Protein AF-A0A1V2A6H5-F1 (afdb_monomer)

Solvent-accessible surface area (backbone atoms only — not comparable to full-atom values): 3521 Å² total; per-residue (Å²): 97,38,67,71,56,48,28,66,73,74,71,48,83,58,42,84,73,46,75,42,72,51,92,93,37,90,67,20,38,39,30,34,33,34,79,43,94,46,87,93,10,31,37,39,38,32,27,43,68,66,21,62,73,47,76,50,73,41,72,71,131

Organism: NCBI:txid1714355

Foldseek 3Di:
DFQVVVCVVVVHNAAWPDWDDDVVDQATWTWGWDADPDPPWIKIFIDGNRHTPDIDTDPHD

Structure (mmCIF, N/CA/C/O backbone):
data_AF-A0A1V2A6H5-F1
#
_entry.id   AF-A0A1V2A6H5-F1
#
loop_
_atom_site.group_PDB
_atom_site.id
_atom_site.type_symbol
_atom_site.label_atom_id
_atom_site.label_alt_id
_atom_site.label_comp_id
_atom_site.label_asym_id
_atom_site.label_entity_id
_atom_site.label_seq_id
_atom_site.pdbx_PDB_ins_code
_atom_site.Cartn_x
_atom_site.Cartn_y
_atom_site.Cartn_z
_atom_site.occupancy
_atom_site.B_iso_or_equiv
_atom_site.auth_seq_id
_atom_site.auth_comp_id
_atom_site.auth_asym_id
_atom_site.auth_atom_id
_atom_site.pdbx_PDB_model_num
ATOM 1 N N . MET A 1 1 ? -11.919 6.297 -0.775 1.00 89.81 1 MET A N 1
ATOM 2 C CA . MET A 1 1 ? -11.721 5.046 -1.537 1.00 89.81 1 MET A CA 1
ATOM 3 C C . MET A 1 1 ? -11.279 3.964 -0.572 1.00 89.81 1 MET A C 1
ATOM 5 O O . MET A 1 1 ? -10.336 4.192 0.174 1.00 89.81 1 MET A O 1
ATOM 9 N N . THR A 1 2 ? -11.988 2.847 -0.516 1.00 93.94 2 THR A N 1
ATOM 10 C CA . THR A 1 2 ? -11.687 1.706 0.358 1.00 93.94 2 THR A CA 1
ATOM 11 C C . THR A 1 2 ? -10.604 0.817 -0.247 1.00 93.94 2 THR A C 1
ATOM 13 O O . THR A 1 2 ? -10.364 0.856 -1.454 1.00 93.94 2 THR A O 1
ATOM 16 N N . TYR A 1 3 ? -9.988 -0.044 0.566 1.00 91.38 3 TYR A N 1
ATOM 17 C CA . TYR A 1 3 ? -9.015 -1.021 0.067 1.00 91.38 3 TYR A CA 1
ATOM 18 C C . TYR A 1 3 ? -9.602 -1.922 -1.034 1.00 91.38 3 TYR A C 1
ATOM 20 O O . TYR A 1 3 ? -8.972 -2.109 -2.069 1.00 91.38 3 TYR A O 1
ATOM 28 N N . LYS A 1 4 ? -10.858 -2.372 -0.895 1.00 92.94 4 LYS A N 1
ATOM 29 C CA . LYS A 1 4 ? -11.543 -3.167 -1.934 1.00 92.94 4 LYS A CA 1
ATOM 30 C C . LYS A 1 4 ? -11.728 -2.415 -3.253 1.00 92.94 4 LYS A C 1
ATOM 32 O O . LYS A 1 4 ? -11.667 -3.023 -4.318 1.00 92.94 4 LYS A O 1
ATOM 37 N N . GLU A 1 5 ? -11.992 -1.113 -3.204 1.00 94.75 5 GLU A N 1
ATOM 38 C CA . GLU A 1 5 ? -12.107 -0.292 -4.416 1.00 94.75 5 GLU A CA 1
ATOM 39 C C . GLU A 1 5 ? -10.749 -0.108 -5.091 1.00 94.75 5 GLU A C 1
ATOM 41 O O . GLU A 1 5 ? -10.655 -0.268 -6.305 1.00 94.75 5 GLU A O 1
ATOM 46 N N . VAL A 1 6 ? -9.692 0.134 -4.309 1.00 94.38 6 VAL A N 1
ATOM 47 C CA . VAL A 1 6 ? -8.316 0.196 -4.822 1.00 94.38 6 VAL A CA 1
ATOM 48 C C . VAL A 1 6 ? -7.938 -1.116 -5.503 1.00 94.38 6 VAL A C 1
ATOM 50 O O . VAL A 1 6 ? -7.467 -1.089 -6.633 1.00 94.38 6 VAL A O 1
ATOM 53 N N . GLN A 1 7 ? -8.203 -2.260 -4.869 1.00 94.00 7 GLN A N 1
ATOM 54 C CA . GLN A 1 7 ? -7.893 -3.574 -5.440 1.00 94.00 7 GLN A CA 1
ATOM 55 C C . GLN A 1 7 ? -8.550 -3.787 -6.808 1.00 94.00 7 GLN A C 1
ATOM 57 O O . GLN A 1 7 ? -7.929 -4.327 -7.719 1.00 94.00 7 GLN A O 1
ATOM 62 N N . ARG A 1 8 ? -9.798 -3.332 -6.973 1.00 95.00 8 ARG A N 1
ATOM 63 C CA . ARG A 1 8 ? -10.512 -3.404 -8.257 1.00 95.00 8 ARG A CA 1
ATOM 64 C C . ARG A 1 8 ? -9.907 -2.490 -9.321 1.00 95.00 8 ARG A C 1
ATOM 66 O O . ARG A 1 8 ? -9.891 -2.877 -10.481 1.00 95.00 8 ARG A O 1
ATOM 73 N N . LEU A 1 9 ? -9.447 -1.299 -8.937 1.00 93.75 9 LEU A N 1
ATOM 74 C CA . LEU A 1 9 ? -8.862 -0.322 -9.861 1.00 93.75 9 LEU A CA 1
ATOM 75 C C . LEU A 1 9 ? -7.440 -0.697 -10.283 1.00 93.75 9 LEU A C 1
ATOM 77 O O . LEU A 1 9 ? -7.103 -0.593 -11.456 1.00 93.75 9 LEU A O 1
ATOM 81 N N . VAL A 1 10 ? -6.616 -1.124 -9.328 1.00 90.75 10 VAL A N 1
ATOM 82 C CA . VAL A 1 10 ? -5.214 -1.493 -9.561 1.00 90.75 10 VAL A CA 1
ATOM 83 C C . VAL A 1 10 ? -5.104 -2.902 -10.150 1.00 90.75 10 VAL A C 1
ATOM 85 O O . VAL A 1 10 ? -4.136 -3.211 -10.835 1.00 90.75 10 VAL A O 1
ATOM 88 N N . GLY A 1 11 ? -6.098 -3.764 -9.914 1.00 91.06 11 GLY A N 1
ATOM 89 C CA . GLY A 1 11 ? -6.093 -5.146 -10.393 1.00 91.06 11 GLY A CA 1
ATOM 90 C C . GLY A 1 11 ? -5.207 -6.077 -9.561 1.00 91.06 11 GLY A C 1
ATOM 91 O O . GLY A 1 11 ? -4.772 -7.114 -10.052 1.00 91.06 11 GLY A O 1
ATOM 92 N N . GLY A 1 12 ? -4.933 -5.727 -8.302 1.00 90.81 12 GLY A N 1
ATOM 93 C CA . GLY A 1 12 ? -4.072 -6.505 -7.415 1.00 90.81 12 GLY A CA 1
ATOM 94 C C . GLY A 1 12 ? -4.254 -6.138 -5.947 1.00 90.81 12 GLY A C 1
ATOM 95 O O . GLY A 1 12 ? -4.901 -5.146 -5.617 1.00 90.81 12 GLY A O 1
ATOM 96 N N . THR A 1 13 ? -3.690 -6.951 -5.055 1.00 92.44 13 THR A N 1
ATOM 97 C CA . THR A 1 13 ? -3.746 -6.716 -3.603 1.00 92.44 13 THR A CA 1
ATOM 98 C C . THR A 1 13 ? -2.593 -5.856 -3.096 1.00 92.44 13 THR A C 1
ATOM 100 O O . THR A 1 13 ? -2.726 -5.224 -2.056 1.00 92.44 13 THR A O 1
ATOM 103 N N . GLY A 1 14 ? -1.469 -5.836 -3.817 1.00 93.19 14 GLY A N 1
ATOM 104 C CA . GLY A 1 14 ? -0.213 -5.321 -3.279 1.00 93.19 14 GLY A CA 1
ATOM 105 C C . GLY A 1 14 ? 0.279 -6.157 -2.092 1.00 93.19 14 GLY A C 1
ATOM 106 O O . GLY A 1 14 ? -0.235 -7.249 -1.820 1.00 93.19 14 GLY A O 1
ATOM 107 N N . SER A 1 15 ? 1.268 -5.617 -1.391 1.00 96.06 15 SER A N 1
ATOM 108 C CA . SER A 1 15 ? 1.911 -6.203 -0.215 1.00 96.06 15 SER A CA 1
ATOM 109 C C . SER A 1 15 ? 1.750 -5.274 0.985 1.00 96.06 15 SER A C 1
ATOM 111 O O . SER A 1 15 ? 1.827 -4.054 0.844 1.00 96.06 15 SER A O 1
ATOM 113 N N . VAL A 1 16 ? 1.547 -5.827 2.183 1.00 95.44 16 VAL A N 1
ATOM 114 C CA . VAL A 1 16 ? 1.496 -5.017 3.410 1.00 95.44 16 VAL A CA 1
ATOM 115 C C . VAL A 1 16 ? 2.898 -4.494 3.707 1.00 95.44 16 VAL A C 1
ATOM 117 O O . VAL A 1 16 ? 3.808 -5.271 3.979 1.00 95.44 16 VAL A O 1
ATOM 120 N N . GLY A 1 17 ? 3.068 -3.174 3.647 1.00 93.69 17 GLY A N 1
ATOM 121 C CA . GLY A 1 17 ? 4.312 -2.514 4.038 1.00 93.69 17 GLY A CA 1
ATOM 122 C C . GLY A 1 17 ? 4.386 -2.299 5.548 1.00 93.69 17 GLY A C 1
ATOM 123 O O . GLY A 1 17 ? 5.430 -2.501 6.161 1.00 93.69 17 GLY A O 1
ATOM 124 N N . SER A 1 18 ? 3.272 -1.889 6.156 1.00 92.12 18 SER A N 1
ATOM 125 C CA . SER A 1 18 ? 3.149 -1.715 7.604 1.00 92.12 18 SER A CA 1
ATOM 126 C C . SER A 1 18 ? 1.678 -1.708 8.006 1.00 92.12 18 SER A C 1
ATOM 128 O O . SER A 1 18 ? 0.841 -1.187 7.272 1.00 92.12 18 SER A O 1
ATOM 130 N N . GLU A 1 19 ? 1.361 -2.256 9.172 1.00 92.75 19 GLU A N 1
ATOM 131 C CA . GLU A 1 19 ? 0.024 -2.208 9.755 1.00 92.75 19 GLU A CA 1
ATOM 132 C C . GLU A 1 19 ? 0.141 -1.938 11.254 1.00 92.75 19 GLU A C 1
ATOM 134 O O . GLU A 1 19 ? 0.988 -2.513 11.940 1.00 92.75 19 GLU A O 1
ATOM 139 N N . SER A 1 20 ? -0.703 -1.049 11.769 1.00 89.62 20 SER A N 1
ATOM 140 C CA . SER A 1 20 ? -0.781 -0.766 13.199 1.00 89.62 20 SER A CA 1
ATOM 141 C C . SER A 1 20 ? -2.210 -0.464 13.634 1.00 89.62 20 SER A C 1
ATOM 143 O O . SER A 1 20 ? -2.978 0.168 12.907 1.00 89.62 20 SER A O 1
ATOM 145 N N . GLY A 1 21 ? -2.541 -0.879 14.858 1.00 83.19 21 GLY A N 1
ATOM 146 C CA . GLY A 1 21 ? -3.904 -0.835 15.383 1.00 83.19 21 GLY A CA 1
ATOM 147 C C . GLY A 1 21 ? -4.742 -2.030 14.923 1.00 83.19 21 GLY 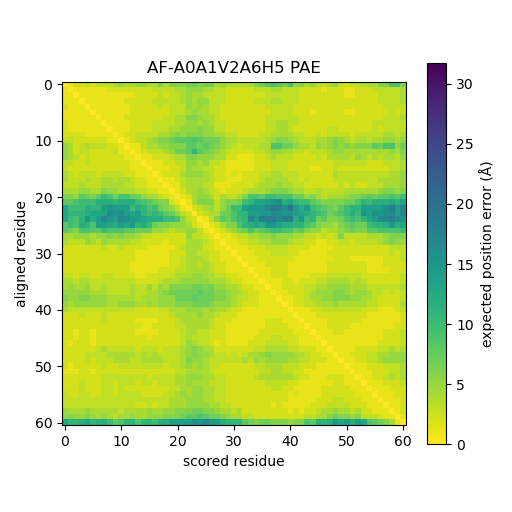A C 1
ATOM 148 O O . GLY A 1 21 ? -4.340 -2.801 14.057 1.00 83.19 21 GLY A O 1
ATOM 149 N N . PHE A 1 22 ? -5.915 -2.203 15.528 1.00 77.75 22 PHE A N 1
ATOM 150 C CA . PHE A 1 22 ? -6.850 -3.253 15.130 1.00 77.75 22 PHE A CA 1
ATOM 151 C C . PHE A 1 22 ? -7.756 -2.761 14.009 1.00 77.75 22 PHE A C 1
ATOM 153 O O . PHE A 1 22 ? -8.224 -1.621 14.041 1.00 77.75 22 PHE A O 1
ATOM 160 N N . ASN A 1 23 ? -8.075 -3.654 13.070 1.00 65.31 23 ASN A N 1
ATOM 161 C CA . ASN A 1 23 ? -9.195 -3.447 12.158 1.00 65.31 23 ASN A CA 1
ATOM 162 C C . ASN A 1 23 ? -10.428 -3.044 12.987 1.00 65.31 23 ASN A C 1
ATOM 164 O O . ASN A 1 23 ? -10.714 -3.680 14.004 1.00 65.31 23 ASN A O 1
ATOM 168 N N . SER A 1 24 ? -11.148 -2.003 12.557 1.00 67.31 24 SER A N 1
ATOM 169 C CA . SER A 1 24 ? -12.277 -1.335 13.252 1.00 67.31 24 SER A CA 1
ATOM 170 C C . SER A 1 24 ? -11.932 -0.280 14.315 1.00 67.31 24 SER A C 1
ATOM 172 O O . SER A 1 24 ? -12.853 0.317 14.864 1.00 67.31 24 SER A O 1
ATOM 174 N N . HIS A 1 25 ? -10.655 -0.013 14.602 1.00 72.50 25 HIS A N 1
ATOM 175 C CA . HIS A 1 25 ? -10.272 1.067 15.516 1.00 72.50 25 HIS A CA 1
ATOM 176 C C . HIS A 1 25 ? -10.054 2.385 14.759 1.00 72.50 25 HIS A C 1
ATOM 178 O O . HIS A 1 25 ? -9.496 2.382 13.665 1.00 72.50 25 HIS A O 1
ATOM 184 N N . GLU A 1 26 ? -10.399 3.519 15.375 1.00 72.38 26 GLU A N 1
ATOM 185 C CA . GLU A 1 26 ? -10.265 4.874 14.792 1.00 72.38 26 GLU A CA 1
ATO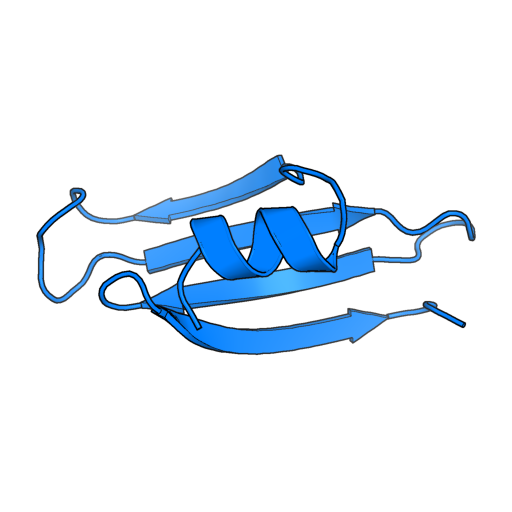M 186 C C . GLU A 1 26 ? -8.816 5.287 14.455 1.00 72.38 26 GLU A C 1
ATOM 188 O O . GLU A 1 26 ? -8.573 6.291 13.788 1.00 72.38 26 GLU A O 1
ATOM 193 N N . ASN A 1 27 ? -7.850 4.494 14.926 1.00 78.94 27 ASN A N 1
ATOM 194 C CA . ASN A 1 27 ? -6.416 4.682 14.718 1.00 78.94 27 ASN A CA 1
ATOM 195 C C . ASN A 1 27 ? -5.815 3.554 13.867 1.00 78.94 27 ASN A C 1
ATOM 197 O O . ASN A 1 27 ? -4.600 3.356 13.885 1.00 78.94 27 ASN A O 1
ATOM 201 N N . HIS A 1 28 ? -6.647 2.763 13.177 1.00 87.31 28 HIS A N 1
ATOM 202 C CA . HIS A 1 28 ? -6.147 1.735 12.271 1.00 87.31 28 HIS A CA 1
ATOM 203 C C . HIS A 1 28 ? -5.412 2.399 11.114 1.00 87.31 28 HIS A C 1
ATOM 205 O O . HIS A 1 28 ? -5.964 3.234 10.393 1.00 87.31 28 HIS A O 1
ATOM 211 N N . TYR A 1 29 ? -4.155 2.009 10.972 1.00 90.06 29 TYR A N 1
ATOM 212 C CA . TYR A 1 29 ? -3.255 2.447 9.928 1.00 90.06 29 TYR A CA 1
ATOM 213 C C . TYR A 1 29 ? -2.797 1.217 9.160 1.00 90.06 29 TYR A C 1
ATOM 215 O O . TYR A 1 29 ? -2.272 0.269 9.745 1.00 90.06 29 TYR A O 1
ATOM 223 N N . LEU A 1 30 ? -2.964 1.253 7.845 1.00 93.19 30 LEU A N 1
ATOM 224 C CA . LEU A 1 30 ? -2.518 0.198 6.950 1.00 93.19 30 LEU A CA 1
ATOM 225 C C . LEU A 1 30 ? -1.812 0.829 5.757 1.00 93.19 30 LEU A C 1
ATOM 227 O O . LEU A 1 30 ? -2.397 1.630 5.040 1.00 93.19 30 LEU A O 1
ATOM 231 N N . SER A 1 31 ? -0.561 0.457 5.531 1.00 95.50 31 SER A N 1
ATOM 232 C CA . SER A 1 31 ? 0.214 0.839 4.359 1.00 95.50 31 SER A CA 1
ATOM 233 C C . SER A 1 31 ? 0.331 -0.354 3.421 1.00 95.50 31 SER A C 1
ATOM 235 O O . SER A 1 31 ? 0.831 -1.411 3.815 1.00 95.50 31 SER A O 1
ATOM 237 N N . ILE A 1 32 ? -0.122 -0.181 2.183 1.00 97.12 32 ILE A N 1
ATOM 238 C CA . ILE A 1 32 ? -0.013 -1.177 1.118 1.00 97.12 32 ILE A CA 1
ATOM 239 C C . ILE A 1 32 ? 0.933 -0.660 0.044 1.00 97.12 32 ILE A C 1
ATOM 241 O O . ILE A 1 32 ? 0.775 0.457 -0.447 1.00 97.12 32 ILE A O 1
ATOM 245 N N . ILE A 1 33 ? 1.880 -1.504 -0.346 1.00 96.62 33 ILE A N 1
ATOM 246 C CA . ILE A 1 33 ? 2.851 -1.244 -1.401 1.00 96.62 33 ILE A CA 1
ATOM 247 C C . ILE A 1 33 ? 2.446 -2.032 -2.648 1.00 96.62 33 ILE A C 1
ATOM 249 O O . ILE A 1 33 ? 2.148 -3.223 -2.579 1.00 96.62 33 ILE A O 1
ATOM 253 N N . TYR A 1 34 ? 2.444 -1.358 -3.789 1.00 95.75 34 TYR A N 1
ATOM 254 C CA . TYR A 1 34 ? 2.242 -1.932 -5.109 1.00 95.75 34 TYR A CA 1
ATOM 255 C C . TYR A 1 34 ? 3.518 -1.727 -5.910 1.00 95.75 34 TYR A C 1
ATOM 257 O O . TYR A 1 34 ? 3.858 -0.590 -6.237 1.00 95.75 34 TYR A O 1
ATOM 265 N N . ASP A 1 35 ? 4.216 -2.813 -6.219 1.00 94.62 35 ASP A N 1
ATOM 266 C CA . ASP A 1 35 ? 5.397 -2.762 -7.072 1.00 94.62 35 ASP A CA 1
ATOM 267 C C . ASP A 1 35 ? 4.987 -2.509 -8.525 1.00 94.62 35 ASP A C 1
ATOM 269 O O . ASP A 1 35 ? 4.056 -3.124 -9.053 1.00 94.62 35 ASP A O 1
ATOM 273 N N . GLY A 1 36 ? 5.678 -1.576 -9.171 1.00 91.81 36 GLY A N 1
ATOM 274 C CA . GLY A 1 36 ? 5.528 -1.336 -10.596 1.00 91.81 36 GLY A CA 1
ATOM 275 C C . GLY A 1 36 ? 6.410 -2.268 -11.423 1.00 91.81 36 GLY A C 1
ATOM 276 O O . GLY A 1 36 ? 7.306 -2.946 -10.925 1.00 91.81 36 GLY A O 1
ATOM 277 N N . VAL A 1 37 ? 6.169 -2.284 -12.734 1.00 91.44 37 VAL A N 1
ATOM 278 C CA . VAL A 1 37 ? 6.928 -3.126 -13.676 1.00 91.44 37 VAL A CA 1
ATOM 279 C C . VAL A 1 37 ? 8.365 -2.621 -13.859 1.00 91.44 37 VAL A C 1
ATOM 281 O O . VAL A 1 37 ? 9.276 -3.406 -14.118 1.00 91.44 37 VAL A O 1
ATOM 284 N N . ALA A 1 38 ? 8.586 -1.308 -13.744 1.00 93.81 38 ALA A N 1
ATOM 285 C CA . ALA A 1 38 ? 9.919 -0.733 -13.869 1.00 93.81 38 ALA A CA 1
ATOM 286 C C . ALA A 1 38 ? 10.774 -1.036 -12.620 1.00 93.81 38 ALA A C 1
ATOM 288 O O . ALA A 1 38 ? 10.246 -1.054 -11.503 1.00 93.81 38 ALA A O 1
ATOM 289 N N . PRO A 1 39 ? 12.100 -1.221 -12.767 1.00 93.75 39 PRO A N 1
ATOM 290 C CA . PRO A 1 39 ? 12.985 -1.449 -11.628 1.00 93.75 39 PRO A CA 1
ATOM 291 C C . PRO A 1 39 ? 12.846 -0.356 -10.563 1.00 93.75 39 PRO A C 1
ATOM 293 O O . PRO A 1 39 ? 12.868 0.831 -10.887 1.00 93.75 39 PRO A O 1
ATOM 296 N N . HIS A 1 40 ? 12.722 -0.770 -9.300 1.00 91.38 40 HIS A N 1
ATOM 297 C CA . HIS A 1 40 ? 12.562 0.108 -8.131 1.00 91.38 40 HIS A CA 1
ATOM 298 C C . HIS A 1 40 ? 11.323 1.020 -8.150 1.00 91.38 40 HIS A C 1
ATOM 300 O O . HIS A 1 40 ? 11.243 1.946 -7.343 1.00 91.38 40 HIS A O 1
ATOM 306 N N . SER A 1 41 ? 10.363 0.782 -9.047 1.00 96.62 41 SER A N 1
ATOM 307 C CA . SER A 1 41 ? 9.127 1.560 -9.096 1.00 96.62 41 SER A CA 1
ATOM 308 C C . SER A 1 41 ? 8.077 1.001 -8.142 1.00 96.62 41 SER A C 1
ATOM 310 O O . SER A 1 41 ? 7.924 -0.213 -8.029 1.00 96.62 41 SER A O 1
ATOM 312 N N . TYR A 1 42 ? 7.352 1.878 -7.449 1.00 95.69 42 TYR A N 1
ATOM 313 C CA . TYR A 1 42 ? 6.287 1.473 -6.536 1.00 95.69 42 TYR A CA 1
ATOM 314 C C . TYR A 1 42 ? 5.273 2.595 -6.291 1.00 95.69 42 TYR A C 1
ATOM 316 O O . TYR A 1 42 ? 5.573 3.782 -6.434 1.00 95.69 42 TYR A O 1
ATOM 324 N N . ALA A 1 43 ? 4.079 2.209 -5.854 1.00 96.38 43 ALA A N 1
ATOM 325 C CA . ALA A 1 43 ? 3.114 3.074 -5.188 1.00 96.38 43 ALA A CA 1
ATOM 326 C C . ALA A 1 43 ? 2.899 2.581 -3.757 1.00 96.38 43 ALA A C 1
ATOM 328 O O . ALA A 1 43 ? 2.766 1.387 -3.515 1.00 96.38 43 ALA A O 1
ATOM 329 N N . SER A 1 44 ? 2.829 3.505 -2.810 1.00 96.38 44 SER A N 1
ATOM 330 C CA . SER A 1 44 ? 2.454 3.250 -1.426 1.00 96.38 44 SER A CA 1
ATOM 331 C C . SER A 1 44 ? 1.153 3.980 -1.129 1.00 96.38 44 SER A C 1
ATOM 333 O O . SER A 1 44 ? 1.036 5.187 -1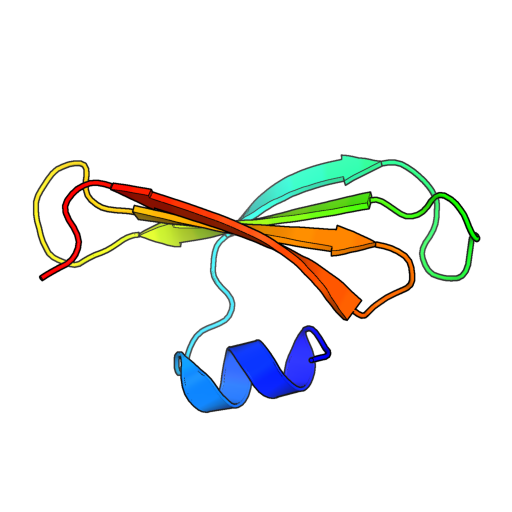.360 1.00 96.38 44 SER A O 1
ATOM 335 N N . LEU A 1 45 ? 0.161 3.238 -0.650 1.00 97.00 45 LEU A N 1
ATO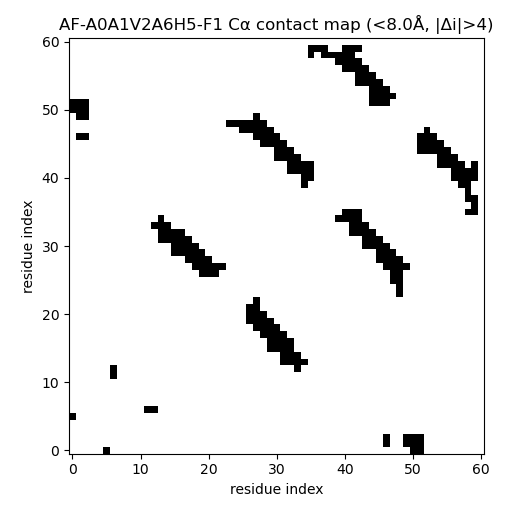M 336 C CA . LEU A 1 45 ? -1.137 3.756 -0.249 1.00 97.00 45 LEU A CA 1
ATOM 337 C C . LEU A 1 45 ? -1.315 3.547 1.244 1.00 97.00 45 LEU A C 1
ATOM 339 O O . LEU A 1 45 ? -1.249 2.420 1.731 1.00 97.00 45 LEU A O 1
ATOM 343 N N . ILE A 1 46 ? -1.588 4.638 1.949 1.00 95.69 46 ILE A N 1
ATOM 344 C CA . ILE A 1 46 ? -1.928 4.606 3.364 1.00 95.69 46 ILE A CA 1
ATOM 345 C C . ILE A 1 46 ? -3.4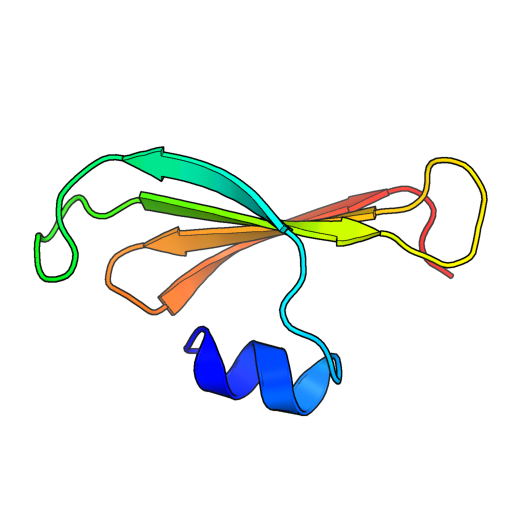43 4.653 3.483 1.00 95.69 46 ILE A C 1
ATOM 347 O O . ILE A 1 46 ? -4.104 5.518 2.904 1.00 95.69 46 ILE A O 1
ATOM 351 N N . PHE A 1 47 ? -3.978 3.727 4.264 1.00 93.75 47 PHE A N 1
ATOM 352 C CA . PHE A 1 47 ? -5.368 3.650 4.653 1.00 93.75 47 PHE A CA 1
ATOM 353 C C . PHE A 1 47 ? -5.491 4.024 6.126 1.00 93.75 47 PHE A C 1
ATOM 355 O O . PHE A 1 47 ? -4.788 3.486 6.982 1.00 93.75 47 PHE A O 1
ATOM 362 N N . SER A 1 48 ? -6.414 4.933 6.410 1.00 90.56 48 SER A N 1
ATOM 363 C CA . SER A 1 48 ? -6.821 5.303 7.761 1.00 90.56 48 SER A CA 1
ATOM 364 C C . SER A 1 48 ? -8.338 5.217 7.836 1.00 90.56 48 SER A C 1
ATOM 366 O O . SER A 1 48 ? -9.035 5.651 6.913 1.00 90.56 48 SER A O 1
ATOM 368 N N . ASN A 1 49 ? -8.862 4.599 8.895 1.00 86.31 49 ASN A N 1
ATOM 369 C CA . ASN A 1 49 ? -10.302 4.348 9.042 1.00 86.31 49 ASN A CA 1
ATOM 370 C C . ASN A 1 49 ? -10.916 3.654 7.812 1.00 86.31 49 ASN A C 1
ATOM 372 O O . ASN A 1 49 ? -12.000 3.997 7.346 1.00 86.31 49 ASN A O 1
ATOM 376 N N . GLY A 1 50 ? -10.182 2.694 7.238 1.00 86.81 50 GLY A N 1
ATOM 377 C CA . GLY A 1 50 ? -10.626 1.898 6.090 1.00 86.81 50 GLY A CA 1
ATOM 378 C C . GLY A 1 50 ? -10.645 2.627 4.741 1.00 86.81 50 GLY A C 1
ATOM 379 O O . GLY A 1 50 ? -11.076 2.040 3.745 1.00 86.81 50 GLY A O 1
ATOM 380 N N . THR A 1 51 ? -10.169 3.874 4.669 1.00 92.00 51 THR A N 1
ATOM 381 C CA . THR A 1 51 ? -10.135 4.667 3.430 1.00 92.00 51 THR A CA 1
ATOM 382 C C . THR A 1 51 ? -8.743 5.219 3.144 1.00 92.00 51 THR A C 1
ATOM 384 O O . THR A 1 51 ? -7.978 5.464 4.069 1.00 92.00 51 THR A O 1
ATOM 387 N N . VAL A 1 52 ? -8.399 5.401 1.865 1.00 94.25 52 VAL A N 1
ATOM 388 C CA . VAL A 1 52 ? -7.122 6.008 1.455 1.00 94.25 52 VAL A CA 1
ATOM 389 C C . VAL A 1 52 ? -7.014 7.410 2.050 1.00 94.25 52 VAL A C 1
ATOM 391 O O . VAL A 1 52 ? -7.833 8.275 1.739 1.00 94.25 52 VAL A O 1
ATOM 394 N N . SER A 1 53 ? -5.994 7.618 2.875 1.00 94.62 53 SER A N 1
ATOM 395 C CA . SER A 1 53 ? -5.651 8.901 3.489 1.00 94.62 53 SER A CA 1
ATOM 396 C C 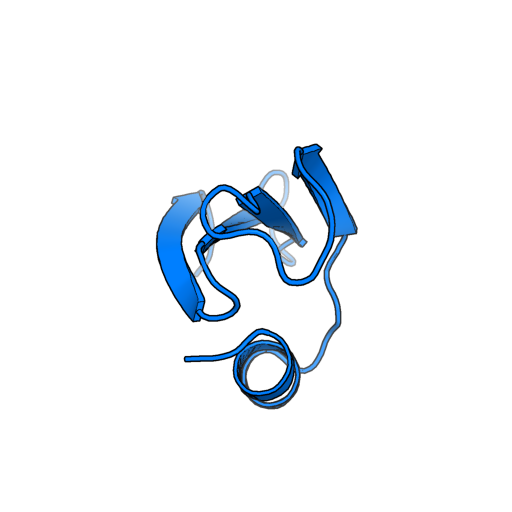. SER A 1 53 ? -4.423 9.539 2.842 1.00 94.62 53 SER A C 1
ATOM 398 O O . SER A 1 53 ? -4.305 10.761 2.838 1.00 94.62 53 SER A O 1
ATOM 400 N N . SER A 1 54 ? -3.529 8.738 2.255 1.00 95.06 54 SER A N 1
ATOM 401 C CA . SER A 1 54 ? -2.360 9.237 1.529 1.00 95.06 54 SER A CA 1
ATOM 402 C C . SER A 1 54 ? -1.926 8.292 0.410 1.00 95.06 54 SER A C 1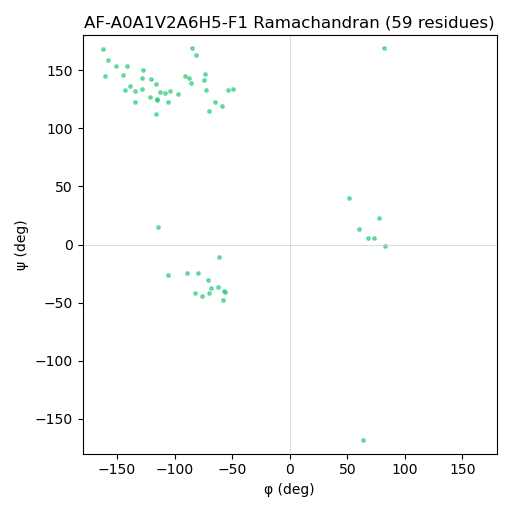
ATOM 404 O O . SER A 1 54 ? -2.150 7.080 0.470 1.00 95.06 54 SER A O 1
ATOM 406 N N . LYS A 1 55 ? -1.284 8.870 -0.607 1.00 95.62 55 LYS A N 1
ATOM 407 C CA . LYS A 1 55 ? -0.650 8.177 -1.726 1.00 95.62 55 LYS A CA 1
ATOM 408 C C . LYS A 1 55 ? 0.732 8.780 -1.964 1.00 95.62 55 LYS A C 1
ATOM 410 O O . LYS A 1 55 ? 0.850 9.991 -2.124 1.00 95.62 55 LYS A O 1
ATOM 415 N N . THR A 1 56 ? 1.729 7.915 -2.104 1.00 96.25 56 THR A N 1
ATOM 416 C CA . THR A 1 56 ? 3.065 8.260 -2.600 1.00 96.25 56 THR A CA 1
ATOM 417 C C . THR A 1 56 ? 3.423 7.306 -3.727 1.00 96.25 56 THR A C 1
ATOM 419 O O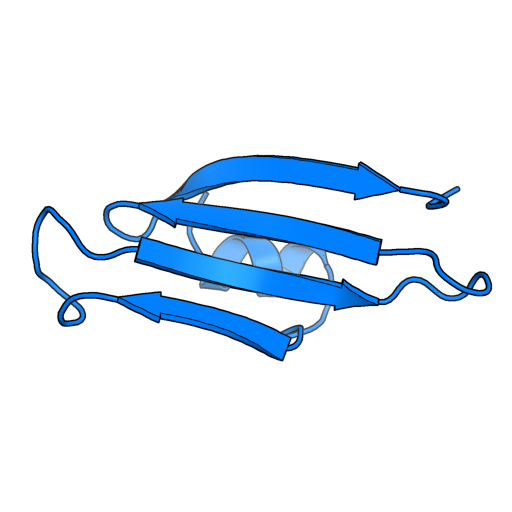 . THR A 1 56 ? 3.091 6.127 -3.660 1.00 96.25 56 THR A O 1
ATOM 422 N N . GLU A 1 57 ? 4.109 7.780 -4.758 1.00 96.25 57 GLU A N 1
ATOM 423 C CA . GLU A 1 57 ? 4.608 6.915 -5.824 1.00 96.25 57 GLU A CA 1
ATOM 424 C C . GLU A 1 57 ? 5.987 7.344 -6.302 1.00 96.25 57 GLU A C 1
ATOM 426 O O . GLU A 1 57 ? 6.374 8.508 -6.188 1.00 96.25 57 GLU A O 1
ATOM 431 N N . TYR A 1 58 ? 6.728 6.379 -6.829 1.00 96.94 58 TYR A N 1
ATOM 432 C CA . TYR A 1 58 ? 8.058 6.580 -7.369 1.00 96.94 58 TYR A CA 1
ATOM 433 C C . TYR A 1 58 ? 8.262 5.694 -8.595 1.00 96.94 58 TYR A C 1
ATOM 435 O O . TYR A 1 58 ? 7.962 4.503 -8.568 1.00 96.94 58 TYR A O 1
ATOM 443 N N . GLY A 1 59 ? 8.784 6.273 -9.679 1.00 94.25 59 GLY A N 1
ATOM 444 C CA . GLY A 1 59 ? 9.212 5.525 -10.866 1.00 94.25 59 GLY A CA 1
ATOM 445 C C . GLY A 1 59 ? 8.100 4.851 -11.681 1.00 94.25 59 GLY A C 1
ATOM 446 O O . GLY A 1 59 ? 8.422 4.125 -12.620 1.00 94.25 59 GLY A O 1
ATOM 447 N N . LEU A 1 60 ? 6.823 5.069 -11.348 1.00 89.44 60 LEU A N 1
ATOM 448 C CA . LEU A 1 60 ? 5.686 4.615 -12.153 1.00 89.44 60 LEU A CA 1
ATOM 449 C C . LEU A 1 60 ? 5.551 5.501 -13.405 1.00 89.44 60 LEU A C 1
ATOM 451 O O . LEU A 1 60 ? 5.801 6.706 -13.339 1.00 89.44 60 LEU A O 1
ATOM 455 N N . LYS A 1 61 ? 5.203 4.897 -14.545 1.00 77.31 61 LYS A N 1
ATOM 456 C CA . LYS A 1 61 ? 5.005 5.564 -15.840 1.00 77.31 61 LYS A CA 1
ATOM 457 C C . LYS A 1 61 ? 3.613 5.286 -16.377 1.00 77.31 61 LYS A C 1
ATOM 459 O O . LYS A 1 61 ? 3.142 4.148 -16.161 1.00 77.31 61 LYS A O 1
#

Sequence (61 aa):
MTYKEVQRLVGGTGSVGSESGFNSHENHYLSIIYDGVAPHSYASLIFSNGTVSSKTEYGLK

Mean predicted aligned error: 3.59 Å

InterPro domains:
  IPR009099 Beta-lactamase-inhibitor protein BLIP [PF07467] (1-61)

Radius of gyration: 11.68 Å; Cα contacts (8 Å, |Δi|>4): 122; chains: 1; bounding box: 25×16×31 Å

Secondary structure (DSSP, 8-state):
-BHHHHHHHHTS--EEEEEES-TTSTT-EEEEEEE-SSTT-EEEEEEETTEEEEEEEES--

pLDDT: mean 90.9, std 7.2, range [65.31, 97.12]

Nearest PDB structures (foldseek):
  3iez-assembly1_A  TM=5.210E-01  e=4.556E-01  Homo sapiens
  7s0i-assembly1_A  TM=7.442E-01  e=1.920E+00  Influenza A virus (A/Michigan/45/2015(H1N1))
  5nzf-assembly1_D  TM=7.456E-01  e=2.712E+00  unidentified influenza virus
  3to1-assembly1_A  TM=5.061E-01  e=6.809E+00  Saccharomyces cerevisiae S288C
  8cht-assembly2_B  TM=4.243E-01  e=4.057E+00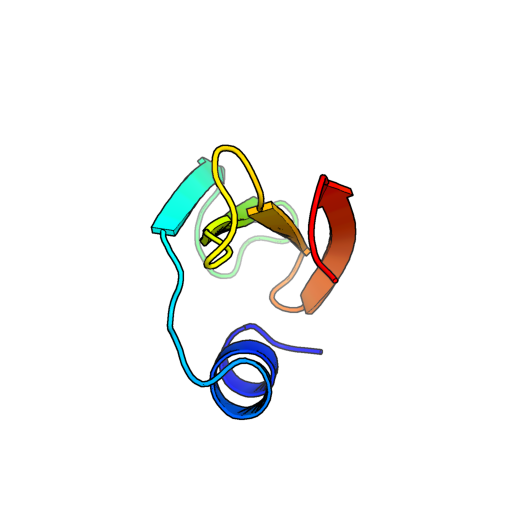  Homo sapiens